Protein AF-A0A0S7ZRX2-F1 (afdb_monomer_lite)

Radius of gyration: 16.95 Å; chains: 1; bounding box: 42×23×44 Å

Secondary structure (DSSP, 8-state):
--GGGGS-HHHHHHHHHHHHHHHHHHHHHHHHHHHHHTTPPEE-TTS-EE-TTT-HHHHHHHHHIIIIIHHHHHHHHHHHHHSHHHHHHHHHHHHHHHHHHHHHHHHHHHHHT-----HHHHHH-TT--

Structure (mmCIF, N/CA/C/O backbone):
data_AF-A0A0S7ZRX2-F1
#
_entry.id   AF-A0A0S7ZRX2-F1
#
loop_
_atom_site.group_PDB
_atom_site.id
_atom_site.type_symbol
_atom_site.label_atom_id
_atom_site.label_alt_id
_atom_site.label_comp_id
_atom_site.label_asym_id
_atom_site.label_entity_id
_atom_site.label_seq_id
_atom_site.pdbx_PDB_ins_code
_atom_site.Cartn_x
_atom_site.Cartn_y
_atom_site.Cartn_z
_atom_site.occupancy
_atom_site.B_iso_or_equiv
_atom_site.auth_seq_id
_atom_site.auth_comp_id
_atom_site.auth_asym_id
_atom_site.auth_atom_id
_atom_site.pdbx_PDB_model_num
ATOM 1 N N . MET A 1 1 ? -22.114 -4.752 21.672 1.00 51.00 1 MET A N 1
ATOM 2 C CA . MET A 1 1 ? -21.136 -3.650 21.774 1.00 51.00 1 MET A CA 1
ATOM 3 C C . MET A 1 1 ? -20.052 -3.898 20.753 1.00 51.00 1 MET A C 1
ATOM 5 O O . MET A 1 1 ? -19.395 -4.933 20.824 1.00 51.00 1 MET A O 1
ATOM 9 N N . SER A 1 2 ? -19.930 -3.013 19.767 1.00 67.12 2 SER A N 1
ATOM 10 C CA . SER A 1 2 ? -18.797 -3.048 18.847 1.00 67.12 2 SER A CA 1
ATOM 11 C C . SER A 1 2 ? -17.526 -2.742 19.649 1.00 67.12 2 SER A C 1
ATOM 13 O O . SER A 1 2 ? -17.562 -1.974 20.610 1.00 67.12 2 SER A O 1
ATOM 15 N N . VAL A 1 3 ? -16.386 -3.332 19.280 1.00 69.50 3 VAL A N 1
ATOM 16 C CA . VAL A 1 3 ? -15.084 -3.023 19.915 1.00 69.50 3 VAL A CA 1
ATOM 17 C C . VAL A 1 3 ? -14.770 -1.518 19.835 1.00 69.50 3 VAL A C 1
ATOM 19 O O . VAL A 1 3 ? -14.063 -0.980 20.681 1.00 69.50 3 VAL A O 1
ATOM 22 N N . LEU A 1 4 ? -15.347 -0.825 18.850 1.00 77.50 4 LEU A N 1
ATOM 23 C CA . LEU A 1 4 ? -15.169 0.604 18.614 1.00 77.50 4 LEU A CA 1
ATOM 24 C C . LEU A 1 4 ? -15.947 1.471 19.620 1.00 77.50 4 LEU A C 1
ATOM 26 O O . LEU A 1 4 ? -15.562 2.617 19.872 1.00 77.50 4 LEU A O 1
ATOM 30 N N . ASP A 1 5 ? -17.005 0.928 20.233 1.00 79.75 5 ASP A N 1
ATOM 31 C CA . ASP A 1 5 ? -17.873 1.654 21.170 1.00 79.75 5 ASP A CA 1
ATOM 32 C C . ASP A 1 5 ? -17.142 1.981 22.480 1.00 79.75 5 ASP A C 1
ATOM 34 O O . ASP A 1 5 ? -17.454 2.983 23.116 1.00 79.75 5 ASP A O 1
ATOM 38 N N . GLY A 1 6 ? -16.134 1.177 22.845 1.00 83.81 6 GLY A N 1
ATOM 39 C CA . GLY A 1 6 ? -15.306 1.368 24.042 1.00 83.81 6 GLY A CA 1
ATOM 40 C C . GLY A 1 6 ? -14.147 2.359 23.880 1.00 83.81 6 GLY A C 1
ATOM 41 O O . GLY A 1 6 ? -13.437 2.625 24.846 1.00 83.81 6 GLY A O 1
ATOM 42 N N . LEU A 1 7 ? -13.925 2.897 22.676 1.00 87.69 7 LEU A N 1
ATOM 43 C CA . LEU A 1 7 ? -12.862 3.872 22.421 1.00 87.69 7 LEU A CA 1
ATOM 44 C C . LEU A 1 7 ? -13.263 5.273 22.889 1.00 87.69 7 LEU A C 1
ATOM 46 O O . LEU A 1 7 ? -14.400 5.704 22.688 1.00 87.69 7 LEU A O 1
ATOM 50 N N . THR A 1 8 ? -12.290 6.025 23.416 1.00 94.44 8 THR A N 1
ATOM 51 C CA . THR A 1 8 ? -12.460 7.468 23.635 1.00 94.44 8 THR A CA 1
ATOM 52 C C . THR A 1 8 ? -12.744 8.179 22.309 1.00 94.44 8 THR A C 1
ATOM 54 O O . THR A 1 8 ? -12.342 7.710 21.239 1.00 94.44 8 THR A O 1
ATOM 57 N N . VAL A 1 9 ? -13.398 9.344 22.367 1.00 91.94 9 VAL A N 1
ATOM 58 C CA . VAL A 1 9 ? -13.694 10.152 21.169 1.00 91.94 9 VAL A CA 1
ATOM 59 C C . VAL A 1 9 ? -12.415 10.457 20.383 1.00 91.94 9 VAL A C 1
ATOM 61 O O . VAL A 1 9 ? -12.388 10.267 19.169 1.00 91.94 9 VAL A O 1
ATOM 64 N N . GLY A 1 10 ? -11.335 10.840 21.074 1.00 93.69 10 GLY A N 1
ATOM 65 C CA . GLY A 1 10 ? -10.037 11.104 20.448 1.00 93.69 10 GLY A CA 1
ATOM 66 C C . GLY A 1 10 ? -9.475 9.882 19.719 1.00 93.69 10 GLY A C 1
ATOM 67 O O . GLY A 1 10 ? -9.122 9.972 18.546 1.00 93.69 10 GLY A O 1
ATOM 68 N N . SER A 1 11 ? -9.471 8.713 20.368 1.00 93.56 11 SER A N 1
ATOM 69 C CA . SER A 1 11 ? -9.010 7.463 19.747 1.00 93.56 11 SER A CA 1
ATOM 70 C C . SER A 1 11 ? -9.843 7.078 18.521 1.00 93.56 11 SER A C 1
ATOM 72 O O . SER A 1 11 ? -9.296 6.595 17.533 1.00 93.56 11 SER A O 1
ATOM 74 N N . ARG A 1 12 ? -11.160 7.315 18.557 1.00 92.75 12 ARG A N 1
ATOM 75 C CA . ARG A 1 12 ? -12.061 7.027 17.435 1.00 92.75 12 ARG A CA 1
ATOM 76 C C . ARG A 1 12 ? -11.805 7.948 16.240 1.00 92.75 12 ARG A C 1
ATOM 78 O O . ARG A 1 12 ? -11.784 7.469 15.111 1.00 92.75 12 ARG A O 1
ATOM 85 N N . ILE A 1 13 ? -11.563 9.238 16.486 1.00 94.94 13 ILE A N 1
ATOM 86 C CA . ILE A 1 13 ? -11.189 10.198 15.436 1.00 94.94 13 ILE A CA 1
ATOM 87 C C . ILE A 1 13 ? -9.878 9.769 14.773 1.00 94.94 13 ILE A C 1
ATOM 89 O O . ILE A 1 13 ? -9.825 9.663 13.551 1.00 94.94 13 ILE A O 1
ATOM 93 N N . ILE A 1 14 ? -8.845 9.468 15.568 1.00 95.94 14 ILE A N 1
ATOM 94 C CA . ILE A 1 14 ? -7.542 9.024 15.048 1.00 95.94 14 ILE A CA 1
ATOM 95 C C . ILE A 1 14 ? -7.706 7.758 14.205 1.00 95.94 14 ILE A C 1
ATOM 97 O O . ILE A 1 14 ? -7.181 7.689 13.095 1.00 95.94 14 ILE A O 1
ATOM 101 N N . LEU A 1 15 ? -8.475 6.783 14.697 1.00 93.19 15 LEU A N 1
ATOM 102 C CA . LEU A 1 15 ? -8.762 5.565 13.949 1.00 93.19 15 LEU A CA 1
ATOM 103 C C . LEU A 1 15 ? -9.387 5.888 12.588 1.00 93.19 15 LEU A C 1
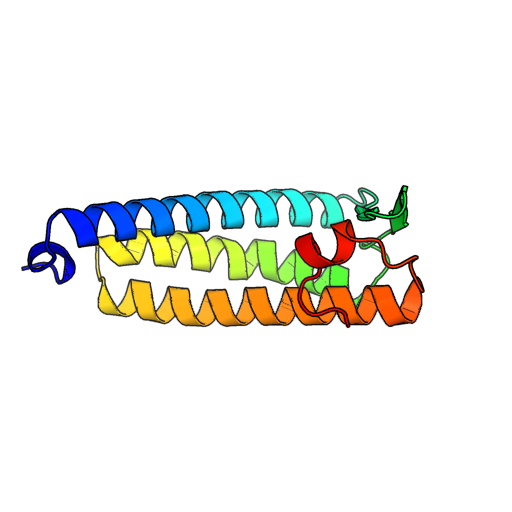ATOM 105 O O . LEU A 1 15 ? -8.890 5.414 11.574 1.00 93.19 15 LEU A O 1
ATOM 109 N N . TYR A 1 16 ? -10.434 6.712 12.533 1.00 94.69 16 TYR A N 1
ATOM 110 C CA . TYR A 1 16 ? -11.093 7.047 11.268 1.00 94.69 16 TYR A CA 1
ATOM 111 C C . TYR A 1 16 ? -10.185 7.794 10.291 1.00 94.69 16 TYR A C 1
ATOM 113 O O . TYR A 1 16 ? -10.238 7.516 9.095 1.00 94.69 16 TYR A O 1
ATOM 121 N N . VAL A 1 17 ? -9.313 8.678 10.784 1.00 96.81 17 VAL A N 1
ATOM 122 C CA . VAL A 1 17 ? -8.295 9.335 9.951 1.00 96.81 17 VAL A CA 1
ATOM 123 C C . VAL A 1 17 ? -7.342 8.303 9.343 1.00 96.81 17 VAL A C 1
ATOM 125 O O . VAL A 1 17 ? -7.075 8.353 8.144 1.00 96.81 17 VAL A O 1
ATOM 128 N N . ILE A 1 18 ? -6.878 7.333 10.135 1.00 95.38 18 ILE A N 1
ATOM 129 C CA . ILE A 1 18 ? -6.002 6.256 9.651 1.00 95.38 18 ILE A CA 1
ATOM 130 C C . ILE A 1 18 ? -6.728 5.381 8.621 1.00 95.38 18 ILE A C 1
ATOM 132 O O . ILE A 1 18 ? -6.174 5.104 7.561 1.00 95.38 18 ILE A O 1
ATOM 136 N N . LEU A 1 19 ? -7.975 4.977 8.887 1.00 95.56 19 LEU A N 1
ATOM 137 C CA . LEU A 1 19 ? -8.761 4.168 7.948 1.00 95.56 19 LEU A CA 1
ATOM 138 C C . LEU A 1 19 ? -8.990 4.900 6.622 1.00 95.56 19 LEU A C 1
ATOM 140 O O . LEU A 1 19 ? -8.873 4.293 5.559 1.00 95.56 19 LEU A O 1
ATOM 144 N N . LEU A 1 20 ? -9.266 6.206 6.675 1.00 96.50 20 LEU A N 1
ATOM 145 C CA . LEU A 1 20 ? -9.405 7.036 5.482 1.00 96.50 20 LEU A CA 1
ATOM 146 C C . LEU A 1 20 ? -8.088 7.118 4.701 1.00 96.50 20 LEU A C 1
ATOM 148 O O . LEU A 1 20 ? -8.093 6.953 3.483 1.00 96.50 20 LEU A O 1
ATOM 152 N N . ALA A 1 21 ? -6.960 7.322 5.384 1.00 95.56 21 ALA A N 1
ATOM 153 C CA . ALA A 1 21 ? -5.647 7.351 4.746 1.00 95.56 21 ALA A CA 1
ATOM 154 C C . ALA A 1 21 ? -5.322 6.019 4.046 1.00 95.56 21 ALA A C 1
ATOM 156 O O . ALA A 1 21 ? -4.871 6.025 2.903 1.00 95.56 21 ALA A O 1
ATOM 157 N N . ILE A 1 22 ? -5.620 4.881 4.683 1.00 95.31 22 ILE A N 1
ATOM 158 C CA . ILE A 1 22 ? -5.439 3.546 4.091 1.00 95.31 22 ILE A CA 1
ATOM 159 C C . ILE A 1 22 ? -6.342 3.353 2.866 1.00 95.31 22 ILE A C 1
ATOM 161 O O . ILE A 1 22 ? -5.898 2.806 1.854 1.00 95.31 22 ILE A O 1
ATOM 165 N N . ALA A 1 23 ? -7.595 3.813 2.924 1.00 96.38 23 ALA A N 1
ATOM 166 C CA . ALA A 1 23 ? -8.514 3.744 1.791 1.00 96.38 23 ALA A CA 1
ATOM 167 C C . ALA A 1 23 ? -7.978 4.537 0.589 1.00 96.38 23 ALA A C 1
ATOM 169 O O . ALA A 1 23 ? -7.906 4.009 -0.520 1.00 96.38 23 ALA A O 1
ATOM 170 N N . LEU A 1 24 ? -7.537 5.777 0.818 1.00 96.62 24 LEU A N 1
ATOM 171 C CA . LEU A 1 24 ? -6.950 6.624 -0.223 1.00 96.62 24 LEU A CA 1
ATOM 172 C C . LEU A 1 24 ? -5.656 6.025 -0.783 1.00 96.62 24 LEU A C 1
ATOM 174 O O . LEU A 1 24 ? -5.478 5.988 -1.999 1.00 96.62 24 LEU A O 1
ATOM 178 N N . PHE A 1 25 ? -4.788 5.498 0.083 1.00 93.06 25 PHE A N 1
ATOM 179 C CA . PHE A 1 25 ? -3.568 4.809 -0.331 1.00 93.06 25 PHE A CA 1
ATOM 180 C C . PHE A 1 25 ? -3.877 3.590 -1.210 1.00 93.06 25 PHE A C 1
ATOM 182 O O . PHE A 1 25 ? -3.288 3.430 -2.273 1.00 93.06 25 PHE A O 1
ATOM 189 N N . THR A 1 26 ? -4.864 2.778 -0.824 1.00 96.00 26 THR A N 1
ATOM 190 C CA . THR A 1 26 ? -5.301 1.607 -1.600 1.00 96.00 26 THR A CA 1
ATOM 191 C C . THR A 1 26 ? -5.776 2.000 -2.999 1.00 96.00 26 THR A C 1
ATOM 193 O O . THR A 1 26 ? -5.443 1.323 -3.971 1.00 96.00 26 THR A O 1
ATOM 196 N N . LEU A 1 27 ? -6.539 3.092 -3.120 1.00 96.25 27 LEU A N 1
ATOM 197 C CA . LEU A 1 27 ? -7.004 3.600 -4.413 1.00 96.25 27 LEU A CA 1
ATOM 198 C C . LEU A 1 27 ? -5.852 4.130 -5.273 1.00 96.25 27 LEU A C 1
ATOM 200 O O . LEU A 1 27 ? -5.850 3.915 -6.484 1.00 96.25 27 LEU A O 1
ATOM 204 N N . LEU A 1 28 ? -4.869 4.789 -4.655 1.00 94.19 28 LEU A N 1
ATOM 205 C CA . LEU A 1 28 ? -3.670 5.266 -5.342 1.00 94.19 28 LEU A CA 1
ATOM 206 C C . LEU A 1 28 ? -2.845 4.096 -5.887 1.00 94.19 28 LEU A C 1
ATOM 208 O O . LEU A 1 28 ? -2.468 4.121 -7.058 1.00 94.19 28 LEU A O 1
ATOM 212 N N . VAL A 1 29 ? -2.625 3.057 -5.073 1.00 93.62 29 VAL A N 1
ATOM 213 C CA . VAL A 1 29 ? -1.961 1.821 -5.511 1.00 93.62 29 VAL A CA 1
ATOM 214 C C . VAL A 1 29 ? -2.738 1.201 -6.665 1.00 93.62 29 VAL A C 1
ATOM 216 O O . VAL A 1 29 ? -2.169 0.978 -7.727 1.00 93.62 29 VAL A O 1
ATOM 219 N N . LEU A 1 30 ? -4.052 1.007 -6.520 1.00 95.88 30 LEU A N 1
ATOM 220 C CA . LEU A 1 30 ? -4.875 0.420 -7.576 1.00 95.88 30 LEU A CA 1
ATOM 221 C C . LEU A 1 30 ? -4.761 1.202 -8.894 1.00 95.88 30 LEU A C 1
ATOM 223 O O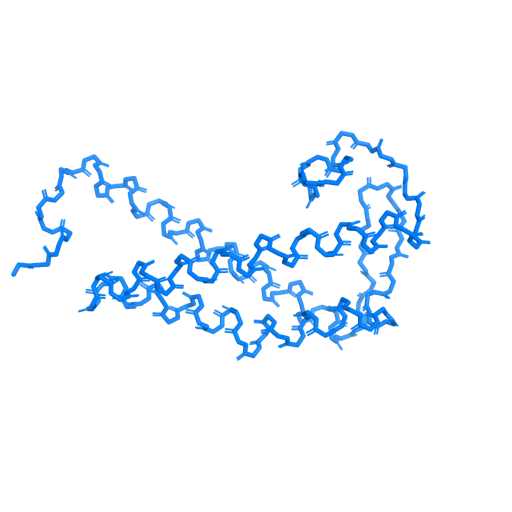 . LEU A 1 30 ? -4.590 0.606 -9.956 1.00 95.88 30 LEU A O 1
ATOM 227 N N . TRP A 1 31 ? -4.818 2.534 -8.832 1.00 94.94 31 TRP A N 1
ATOM 228 C CA . TRP A 1 31 ? -4.650 3.396 -10.000 1.00 94.94 31 TRP A CA 1
ATOM 229 C C . TRP A 1 31 ? -3.274 3.226 -10.658 1.00 94.94 31 TRP A C 1
ATOM 231 O O . TRP A 1 31 ? -3.201 3.080 -11.882 1.00 94.94 31 TRP A O 1
ATOM 241 N N . ALA A 1 32 ? -2.202 3.194 -9.861 1.00 91.94 32 ALA A N 1
ATOM 242 C CA . ALA A 1 32 ? -0.844 2.994 -10.356 1.00 91.94 32 ALA A CA 1
ATOM 243 C C . ALA A 1 32 ? -0.692 1.624 -11.038 1.00 91.94 32 ALA A C 1
ATOM 245 O O . ALA A 1 32 ? -0.216 1.552 -12.170 1.00 91.94 32 ALA A O 1
ATOM 246 N N . GLN A 1 33 ? -1.188 0.553 -10.412 1.00 94.75 33 GLN A N 1
ATOM 247 C CA . GLN A 1 33 ? -1.082 -0.809 -10.945 1.00 94.75 33 GLN A CA 1
ATOM 248 C C . GLN A 1 33 ? -1.922 -1.014 -12.213 1.00 94.75 33 GLN A C 1
ATOM 250 O O . GLN A 1 33 ? -1.480 -1.670 -13.155 1.00 94.75 33 GLN A O 1
ATOM 255 N N . VAL A 1 34 ? -3.095 -0.374 -12.315 1.00 95.69 34 VAL A N 1
ATOM 256 C CA . VAL A 1 34 ? -3.849 -0.307 -13.582 1.00 95.69 34 VAL A CA 1
ATOM 257 C C . VAL A 1 34 ? -3.038 0.402 -14.671 1.00 95.69 34 VAL A C 1
ATOM 259 O O . VAL A 1 34 ? -3.113 0.017 -15.838 1.00 95.69 34 VAL A O 1
ATOM 262 N N . GLY A 1 35 ? -2.260 1.427 -14.315 1.00 94.00 35 GLY A N 1
ATOM 263 C CA . GLY A 1 35 ? -1.310 2.075 -15.218 1.00 94.00 35 GLY A CA 1
ATOM 264 C C . GLY A 1 35 ? -0.254 1.106 -15.751 1.00 94.00 35 GLY A C 1
ATOM 265 O O . GLY A 1 35 ? -0.087 1.025 -16.967 1.00 94.00 35 GLY A O 1
ATOM 266 N N . VAL A 1 36 ? 0.373 0.329 -14.862 1.00 92.44 36 VAL A N 1
ATOM 267 C CA . VAL A 1 36 ? 1.391 -0.681 -15.210 1.00 92.44 36 VAL A CA 1
ATOM 268 C C . VAL A 1 36 ? 0.830 -1.721 -16.179 1.00 92.44 36 VAL A C 1
ATOM 270 O O . VAL A 1 36 ? 1.417 -1.966 -17.229 1.00 92.44 36 VAL A O 1
ATOM 273 N N . ILE A 1 37 ? -0.349 -2.291 -15.897 1.00 93.75 37 ILE A N 1
ATOM 274 C CA . ILE A 1 37 ? -0.952 -3.304 -16.785 1.00 93.75 37 ILE A CA 1
ATOM 275 C C . ILE A 1 37 ? -1.329 -2.724 -18.156 1.00 93.75 37 ILE A C 1
ATOM 277 O O . ILE A 1 37 ? -1.352 -3.442 -19.152 1.00 93.75 37 ILE A O 1
ATOM 281 N N . ARG A 1 38 ? -1.595 -1.418 -18.235 1.00 93.44 38 ARG A N 1
ATOM 282 C CA . ARG A 1 38 ? -1.854 -0.713 -19.500 1.00 93.44 38 ARG A CA 1
ATOM 283 C C . ARG A 1 38 ? -0.577 -0.297 -20.243 1.00 93.44 38 ARG A C 1
ATOM 285 O O . ARG A 1 38 ? -0.695 0.421 -21.233 1.00 93.44 38 ARG A O 1
ATOM 292 N N . GLY A 1 39 ? 0.606 -0.700 -19.774 1.00 90.44 39 GLY A N 1
ATOM 293 C CA . GLY A 1 39 ? 1.889 -0.346 -20.386 1.00 90.44 39 GLY A CA 1
ATOM 294 C C . GLY A 1 39 ? 2.233 1.137 -20.252 1.00 90.44 39 GLY A C 1
ATOM 295 O O . GLY A 1 39 ? 2.912 1.696 -21.110 1.00 90.44 39 GLY A O 1
ATOM 296 N N . LYS A 1 40 ? 1.711 1.825 -19.225 1.00 90.12 40 LYS A N 1
ATOM 297 C CA . LYS A 1 40 ? 2.142 3.199 -18.955 1.00 90.12 40 LYS A CA 1
ATOM 298 C C . LYS A 1 40 ? 3.537 3.165 -18.327 1.00 90.12 40 LYS A C 1
ATOM 300 O O . LYS A 1 40 ? 3.697 2.477 -17.319 1.00 90.12 40 LYS A O 1
ATOM 305 N N . PRO A 1 41 ? 4.499 3.943 -18.851 1.00 86.56 41 PRO A N 1
ATOM 306 C CA . PRO A 1 41 ? 5.808 4.048 -18.230 1.00 86.56 41 PRO A CA 1
ATOM 307 C C . PRO A 1 41 ? 5.674 4.679 -16.844 1.00 86.56 41 PRO A C 1
ATOM 309 O O . PRO A 1 41 ? 4.910 5.633 -16.652 1.00 86.56 41 PRO A O 1
ATOM 312 N N . PHE A 1 42 ? 6.423 4.144 -15.889 1.00 83.56 42 PHE A N 1
ATOM 313 C CA . PHE A 1 42 ? 6.545 4.696 -14.553 1.00 83.56 42 PHE A CA 1
ATOM 314 C C . PHE A 1 42 ? 7.590 5.812 -14.562 1.00 83.56 42 PHE A C 1
ATOM 316 O O . PHE A 1 42 ? 8.690 5.627 -15.076 1.00 83.56 42 PHE A O 1
ATOM 323 N N . GLU A 1 43 ? 7.248 6.982 -14.022 1.00 83.44 43 GLU A N 1
ATOM 324 C CA . GLU A 1 43 ? 8.176 8.112 -13.927 1.00 83.44 43 GLU A CA 1
ATOM 325 C C . GLU A 1 43 ? 8.893 8.078 -12.577 1.00 83.44 43 GLU A C 1
ATOM 327 O O . GLU A 1 43 ? 8.273 8.224 -11.521 1.00 83.44 43 GLU A O 1
ATOM 332 N N . ASN A 1 44 ? 10.209 7.888 -12.619 1.00 77.62 44 ASN A N 1
ATOM 333 C CA . ASN A 1 44 ? 11.037 7.826 -11.427 1.00 77.62 44 ASN A CA 1
ATOM 334 C C . ASN A 1 44 ? 11.333 9.219 -10.852 1.00 77.62 44 ASN A C 1
ATOM 336 O O . ASN A 1 44 ? 11.337 10.220 -11.575 1.00 77.62 44 ASN A O 1
ATOM 340 N N . PRO A 1 45 ? 11.689 9.300 -9.556 1.00 73.50 45 PRO A N 1
ATOM 341 C CA . PRO A 1 45 ? 12.046 10.565 -8.912 1.00 73.50 45 PRO A CA 1
ATOM 342 C C . PRO A 1 45 ? 13.302 11.248 -9.478 1.00 73.50 45 PRO A C 1
ATOM 344 O O . PRO A 1 45 ? 13.561 12.409 -9.168 1.00 73.50 45 PRO A O 1
ATOM 347 N N . ASP A 1 46 ? 14.116 10.540 -10.260 1.00 75.81 46 ASP A N 1
ATOM 348 C CA . ASP A 1 46 ? 15.292 11.085 -10.943 1.00 75.81 46 ASP A CA 1
ATOM 349 C C . ASP A 1 46 ? 15.003 11.530 -12.391 1.00 75.81 46 ASP A C 1
ATOM 351 O O . ASP A 1 46 ? 15.914 11.975 -13.090 1.00 75.81 46 ASP A O 1
ATOM 355 N N . GLY A 1 47 ? 13.738 11.459 -12.824 1.00 78.38 47 GLY A N 1
ATOM 356 C CA . GLY A 1 47 ? 13.277 11.857 -14.155 1.00 78.38 47 GLY A CA 1
ATOM 357 C C . GLY A 1 47 ? 13.417 10.771 -15.224 1.00 78.38 47 GLY A C 1
ATOM 358 O O . GLY A 1 47 ? 13.048 11.009 -16.376 1.00 78.38 47 GLY A O 1
ATOM 359 N N . THR A 1 48 ? 13.930 9.591 -14.865 1.00 81.50 48 THR A N 1
ATOM 360 C CA . THR A 1 48 ? 13.952 8.427 -15.761 1.00 81.50 48 THR A CA 1
ATOM 361 C C . THR A 1 48 ? 12.560 7.803 -15.895 1.00 81.50 48 THR A C 1
ATOM 363 O O . THR A 1 48 ? 11.648 8.089 -15.112 1.00 81.50 48 THR A O 1
ATOM 366 N N . LYS A 1 49 ? 12.371 6.996 -16.943 1.00 85.62 49 LYS A N 1
ATOM 367 C CA . LYS A 1 49 ? 11.117 6.293 -17.211 1.00 85.62 49 LYS A CA 1
ATOM 368 C C . LYS A 1 49 ? 11.385 4.804 -17.308 1.00 85.62 49 LYS A C 1
ATOM 370 O O . LYS A 1 49 ? 12.139 4.399 -18.189 1.00 85.62 49 LYS A O 1
ATOM 375 N N . ASP A 1 50 ? 10.698 4.034 -16.478 1.00 81.00 50 ASP A N 1
ATOM 376 C CA . ASP A 1 50 ? 10.816 2.581 -16.458 1.00 81.00 50 ASP A CA 1
ATOM 377 C C . ASP A 1 50 ? 9.558 1.953 -17.037 1.00 81.00 50 ASP A C 1
ATOM 379 O O . ASP A 1 50 ? 8.435 2.332 -16.685 1.00 81.00 50 ASP A O 1
ATOM 383 N N . ASP A 1 51 ? 9.731 0.936 -17.875 1.00 86.75 51 ASP A N 1
ATOM 384 C CA . ASP A 1 51 ? 8.608 0.106 -18.282 1.00 86.75 51 ASP A CA 1
ATOM 385 C C . ASP A 1 51 ? 8.426 -1.072 -17.318 1.00 86.75 51 ASP A C 1
ATOM 387 O O . ASP A 1 51 ? 8.978 -2.163 -17.479 1.00 86.75 51 ASP A O 1
ATOM 391 N N . TRP A 1 52 ? 7.613 -0.852 -16.286 1.00 87.50 52 TRP A N 1
ATOM 392 C CA . TRP A 1 52 ? 7.282 -1.888 -15.306 1.00 87.50 52 TRP A CA 1
ATOM 393 C C . TRP A 1 52 ? 6.469 -3.040 -15.910 1.00 87.50 52 TRP A C 1
ATOM 395 O O . TRP A 1 52 ? 6.413 -4.115 -15.312 1.00 87.50 52 TRP A O 1
ATOM 405 N N . HIS A 1 53 ? 5.868 -2.855 -17.091 1.00 87.56 53 HIS A N 1
ATOM 406 C CA . HIS A 1 53 ? 5.171 -3.918 -17.811 1.00 87.56 53 HIS A CA 1
ATOM 407 C C . HIS A 1 53 ? 6.144 -4.993 -18.321 1.00 87.56 53 HIS A C 1
ATOM 409 O O . HIS A 1 53 ? 5.812 -6.179 -18.328 1.00 87.56 53 HIS A O 1
ATOM 415 N N . GLU A 1 54 ? 7.367 -4.609 -18.699 1.00 86.94 54 GLU A N 1
ATOM 416 C CA . GLU A 1 54 ? 8.395 -5.547 -19.173 1.00 86.94 54 GLU A CA 1
ATOM 417 C C . GLU A 1 54 ? 9.122 -6.267 -18.023 1.00 86.94 54 GLU A C 1
ATOM 419 O O . GLU A 1 54 ? 9.707 -7.343 -18.197 1.00 86.94 54 GLU A O 1
ATOM 424 N N . GLN A 1 55 ? 9.044 -5.722 -16.808 1.00 87.31 55 GLN A N 1
ATOM 425 C CA . GLN A 1 55 ? 9.676 -6.294 -15.626 1.00 87.31 55 GLN A CA 1
ATOM 426 C C . GLN A 1 55 ? 8.764 -7.333 -14.964 1.00 87.31 55 GLN A C 1
ATOM 428 O O . GLN A 1 55 ? 7.864 -7.001 -14.198 1.00 87.31 55 GLN A O 1
ATOM 433 N N . LYS A 1 56 ? 9.036 -8.626 -15.201 1.00 89.62 56 LYS A N 1
ATOM 434 C CA . LYS A 1 56 ? 8.195 -9.758 -14.741 1.00 89.62 56 LYS A CA 1
ATOM 435 C C . LYS A 1 56 ? 7.752 -9.683 -13.275 1.00 89.62 56 LYS A C 1
ATOM 437 O O . LYS A 1 56 ? 6.617 -10.040 -12.973 1.00 89.62 56 LYS A O 1
ATOM 442 N N . ILE A 1 57 ? 8.638 -9.257 -12.371 1.00 90.31 57 ILE A N 1
ATOM 443 C CA . ILE A 1 57 ? 8.313 -9.128 -10.941 1.00 90.31 57 ILE A CA 1
ATOM 444 C C . ILE A 1 57 ? 7.296 -8.004 -10.726 1.00 90.31 57 ILE A C 1
ATOM 446 O O . ILE A 1 57 ? 6.271 -8.239 -10.093 1.00 90.31 57 ILE A O 1
ATOM 450 N N . LEU A 1 58 ? 7.543 -6.816 -11.284 1.00 91.00 58 LEU A N 1
ATOM 451 C CA . LEU A 1 58 ? 6.666 -5.652 -11.124 1.00 91.00 58 LEU A CA 1
ATOM 452 C C . LEU A 1 58 ? 5.314 -5.873 -11.802 1.00 91.00 58 LEU A C 1
ATOM 454 O O . LEU A 1 58 ? 4.274 -5.590 -11.215 1.00 91.00 58 LEU A O 1
ATOM 458 N N . TYR A 1 59 ? 5.316 -6.483 -12.987 1.00 92.94 59 TYR A N 1
ATOM 459 C CA . TYR A 1 59 ? 4.096 -6.875 -13.679 1.00 92.94 59 TYR A CA 1
ATOM 460 C C . TYR A 1 59 ? 3.278 -7.901 -12.877 1.00 92.94 59 TYR A C 1
ATOM 462 O O . TYR A 1 59 ? 2.062 -7.767 -12.744 1.00 92.94 59 TYR A O 1
ATOM 470 N N . GLY A 1 60 ? 3.937 -8.902 -12.282 1.00 94.62 60 GLY A N 1
ATOM 471 C CA . GLY A 1 60 ? 3.285 -9.871 -11.398 1.00 94.62 60 GLY A CA 1
ATOM 472 C C . GLY A 1 60 ? 2.688 -9.226 -10.143 1.00 94.62 60 GLY A C 1
ATOM 473 O O . GLY A 1 60 ? 1.560 -9.547 -9.768 1.00 94.62 60 GLY A O 1
ATOM 474 N N . ILE A 1 61 ? 3.410 -8.279 -9.534 1.00 95.31 61 ILE A N 1
ATOM 475 C CA . ILE A 1 61 ? 2.917 -7.476 -8.406 1.00 95.31 61 ILE A CA 1
ATOM 476 C C . ILE A 1 61 ? 1.684 -6.667 -8.821 1.00 95.31 61 ILE A C 1
ATOM 478 O O . ILE A 1 61 ? 0.697 -6.674 -8.092 1.00 95.31 61 ILE A O 1
ATOM 482 N N . ALA A 1 62 ? 1.683 -6.046 -10.004 1.00 95.25 62 ALA A N 1
ATOM 483 C CA . ALA A 1 62 ? 0.546 -5.263 -10.487 1.00 95.25 62 ALA A CA 1
ATOM 484 C C . ALA A 1 62 ? -0.740 -6.098 -10.600 1.00 95.25 62 ALA A C 1
ATOM 486 O O . ALA A 1 62 ? -1.808 -5.668 -10.157 1.00 95.25 62 ALA A O 1
ATOM 487 N N . TRP A 1 63 ? -0.645 -7.322 -11.129 1.00 97.31 63 TRP A N 1
ATOM 488 C CA . TRP A 1 63 ? -1.775 -8.256 -11.161 1.00 97.31 63 TRP A CA 1
ATOM 489 C C . TRP A 1 63 ? -2.221 -8.671 -9.755 1.00 97.31 63 TRP A C 1
ATOM 491 O O . TRP A 1 63 ? -3.417 -8.654 -9.457 1.00 97.31 63 TRP A O 1
ATOM 501 N N . ALA A 1 64 ? -1.282 -9.021 -8.876 1.00 96.75 64 ALA A N 1
ATOM 502 C CA . ALA A 1 64 ? -1.601 -9.402 -7.503 1.00 96.75 64 ALA A CA 1
ATOM 503 C C . ALA A 1 64 ? -2.281 -8.259 -6.729 1.00 96.75 64 ALA A C 1
ATOM 505 O O . ALA A 1 64 ? -3.255 -8.488 -6.012 1.00 96.75 64 ALA A O 1
ATOM 506 N N . ASP A 1 65 ? -1.840 -7.019 -6.923 1.00 97.12 65 ASP A N 1
ATOM 507 C CA . ASP A 1 65 ? -2.437 -5.854 -6.282 1.00 97.12 65 ASP A CA 1
ATOM 508 C C . ASP A 1 65 ? -3.870 -5.605 -6.769 1.00 97.12 65 ASP A C 1
ATOM 510 O O . ASP A 1 65 ? -4.772 -5.424 -5.951 1.00 97.12 65 ASP A O 1
ATOM 514 N N . ILE A 1 66 ? -4.115 -5.661 -8.083 1.00 97.50 66 ILE A N 1
ATOM 515 C CA . ILE A 1 66 ? -5.443 -5.391 -8.656 1.00 97.50 66 ILE A CA 1
ATOM 516 C C . ILE A 1 66 ? -6.470 -6.454 -8.259 1.00 97.50 66 ILE A C 1
ATOM 518 O O . ILE A 1 66 ? -7.611 -6.111 -7.946 1.00 97.50 66 ILE A O 1
ATOM 522 N N . PHE A 1 67 ? -6.092 -7.733 -8.284 1.00 97.44 67 PHE A N 1
ATOM 523 C CA . PHE A 1 67 ? -7.040 -8.836 -8.090 1.00 97.44 67 PHE A CA 1
ATOM 524 C C . PHE A 1 67 ? -7.094 -9.361 -6.658 1.00 97.44 67 PHE A C 1
ATOM 526 O O . PHE A 1 67 ? -8.078 -10.004 -6.292 1.00 97.44 67 PHE A O 1
ATOM 533 N N . VAL A 1 68 ? -6.073 -9.088 -5.843 1.00 97.19 68 VAL A N 1
ATOM 534 C CA . VAL A 1 68 ? -5.982 -9.613 -4.477 1.00 97.19 68 VAL A CA 1
ATOM 535 C C . VAL A 1 68 ? -5.797 -8.486 -3.471 1.00 97.19 68 VAL A C 1
ATOM 537 O O . VAL A 1 68 ? -6.701 -8.247 -2.674 1.00 97.19 68 VAL A O 1
ATOM 540 N N . ALA A 1 69 ? -4.676 -7.763 -3.489 1.00 97.06 69 ALA A N 1
ATOM 541 C CA . ALA A 1 69 ? -4.330 -6.884 -2.370 1.00 97.06 69 ALA A CA 1
ATOM 542 C C . ALA A 1 69 ? -5.296 -5.702 -2.200 1.00 97.06 69 ALA A C 1
ATOM 544 O O . ALA A 1 69 ? -5.796 -5.475 -1.098 1.00 97.06 69 ALA A O 1
ATOM 545 N N . CYS A 1 70 ? -5.616 -4.974 -3.274 1.00 97.25 70 CYS A N 1
ATOM 546 C CA . CYS A 1 70 ? -6.547 -3.847 -3.222 1.00 97.25 70 CYS A CA 1
ATOM 547 C C . CYS A 1 70 ? -7.988 -4.292 -2.898 1.00 97.25 70 CYS A C 1
ATOM 549 O O . CYS A 1 70 ? -8.585 -3.698 -1.996 1.00 97.25 70 CYS A O 1
ATOM 551 N N . PRO A 1 71 ? -8.556 -5.344 -3.526 1.00 97.88 71 PRO A N 1
ATOM 552 C CA . PRO A 1 71 ? -9.859 -5.878 -3.127 1.00 97.88 71 PRO A CA 1
ATOM 553 C C . PRO A 1 71 ? -9.911 -6.336 -1.667 1.00 97.88 71 PRO A C 1
ATOM 555 O O . PRO A 1 71 ? -10.858 -6.004 -0.954 1.00 97.88 71 PRO A O 1
ATOM 558 N N . VAL A 1 72 ? -8.885 -7.052 -1.193 1.00 97.81 72 VAL A N 1
ATOM 559 C CA . VAL A 1 72 ? -8.818 -7.521 0.198 1.00 97.81 72 VAL A CA 1
ATOM 560 C C . VAL A 1 72 ? -8.638 -6.346 1.164 1.00 97.81 72 VAL A C 1
ATOM 562 O O . VAL A 1 72 ? -9.254 -6.355 2.226 1.00 97.81 72 VAL A O 1
ATOM 565 N N . SER A 1 73 ? -7.888 -5.302 0.794 1.00 97.81 73 SER A N 1
ATOM 566 C CA . SER A 1 73 ? -7.789 -4.049 1.561 1.00 97.81 73 SER A CA 1
ATOM 567 C C . SER A 1 73 ? -9.162 -3.390 1.740 1.00 97.81 73 SER A C 1
ATOM 569 O O . SER A 1 73 ? -9.571 -3.079 2.860 1.00 97.81 73 SER A O 1
ATOM 571 N N . ILE A 1 74 ? -9.925 -3.242 0.649 1.00 97.06 74 ILE A N 1
ATOM 572 C CA . ILE A 1 74 ? -11.277 -2.663 0.679 1.00 97.06 74 ILE A CA 1
ATOM 573 C C . ILE A 1 74 ? -12.216 -3.531 1.526 1.00 97.06 74 ILE A C 1
ATOM 575 O O . ILE A 1 74 ? -12.943 -3.011 2.374 1.00 97.06 74 ILE A O 1
ATOM 579 N N . ALA A 1 75 ? -12.171 -4.853 1.352 1.00 97.56 75 ALA A N 1
ATOM 580 C CA . ALA A 1 75 ? -12.950 -5.780 2.164 1.00 97.56 75 ALA A CA 1
ATOM 581 C C . ALA A 1 75 ? -12.584 -5.672 3.653 1.00 97.56 75 ALA A C 1
ATOM 583 O O . ALA A 1 75 ? -13.477 -5.635 4.497 1.00 97.56 75 ALA A O 1
ATOM 584 N N . ALA A 1 76 ? -11.296 -5.557 3.988 1.00 97.00 76 ALA A N 1
ATOM 585 C CA . ALA A 1 76 ? -10.827 -5.366 5.356 1.00 97.00 76 ALA A CA 1
ATOM 586 C C . ALA A 1 76 ? -11.341 -4.053 5.960 1.00 97.00 76 ALA A C 1
ATOM 588 O O . ALA A 1 76 ? -11.852 -4.070 7.078 1.00 97.00 76 ALA A O 1
ATOM 589 N N . LEU A 1 77 ? -11.295 -2.943 5.213 1.00 96.44 77 LEU A N 1
ATOM 590 C CA . LEU A 1 77 ? -11.854 -1.653 5.640 1.00 96.44 77 LEU A CA 1
ATOM 591 C C . LEU A 1 77 ? -13.347 -1.757 5.969 1.00 96.44 77 LEU A C 1
ATOM 593 O O . LEU A 1 77 ? -13.779 -1.264 7.008 1.00 96.44 77 LEU A O 1
ATOM 597 N N . ILE A 1 78 ? -14.129 -2.440 5.129 1.00 95.81 78 ILE A N 1
ATOM 598 C CA . ILE A 1 78 ? -15.560 -2.672 5.377 1.00 95.81 78 ILE A CA 1
ATOM 599 C C . ILE A 1 78 ? -15.752 -3.576 6.605 1.00 95.81 78 ILE A C 1
ATOM 601 O O . ILE A 1 78 ? -16.561 -3.281 7.490 1.00 95.81 78 ILE A O 1
ATOM 605 N N . MET A 1 79 ? -14.973 -4.658 6.703 1.00 95.50 79 MET A N 1
ATOM 606 C CA . MET A 1 79 ? -15.024 -5.595 7.827 1.00 95.50 79 MET A CA 1
ATOM 607 C C . MET A 1 79 ? -14.659 -4.947 9.160 1.00 95.50 79 MET A C 1
ATOM 609 O O . MET A 1 79 ? -15.156 -5.403 10.183 1.00 95.50 79 MET A O 1
ATOM 613 N N . ILE A 1 80 ? -13.859 -3.878 9.197 1.00 94.88 80 ILE A N 1
ATOM 614 C CA . ILE A 1 80 ? -13.562 -3.171 10.453 1.00 94.88 80 ILE A CA 1
ATOM 615 C C . ILE A 1 80 ? -14.843 -2.644 11.121 1.00 94.88 80 ILE A C 1
ATOM 617 O O . ILE A 1 80 ? -14.915 -2.616 12.348 1.00 94.88 80 ILE A O 1
ATOM 621 N N . PHE A 1 81 ? -15.878 -2.306 10.346 1.00 92.06 81 PHE A N 1
ATOM 622 C CA . PHE A 1 81 ? -17.158 -1.833 10.879 1.00 92.06 81 PHE A CA 1
ATOM 623 C C . PHE A 1 81 ? -18.149 -2.966 11.188 1.00 92.06 81 PHE A C 1
ATOM 625 O O . PHE A 1 81 ? -18.931 -2.846 12.128 1.00 92.06 81 PHE A O 1
ATOM 632 N N . ALA A 1 82 ? -18.111 -4.072 10.437 1.00 92.31 82 ALA A N 1
ATOM 633 C CA . ALA A 1 82 ? -19.038 -5.199 10.611 1.00 92.31 82 ALA A CA 1
ATOM 634 C C . ALA A 1 82 ? -18.518 -6.285 11.576 1.00 92.31 82 ALA A C 1
ATOM 636 O O . ALA A 1 82 ? -19.264 -6.821 12.393 1.00 92.31 82 ALA A O 1
ATOM 637 N N . ALA A 1 83 ? -17.227 -6.605 11.495 1.00 93.00 83 ALA A N 1
ATOM 638 C CA . ALA A 1 83 ? -16.533 -7.629 12.271 1.00 93.00 83 ALA A CA 1
ATOM 639 C C . ALA A 1 83 ? -15.107 -7.152 12.643 1.00 93.00 83 ALA A C 1
ATOM 641 O O . ALA A 1 83 ? -14.121 -7.663 12.100 1.00 93.00 83 ALA A O 1
ATOM 642 N N . PRO A 1 84 ? -14.967 -6.200 13.594 1.00 91.38 84 PRO A N 1
ATOM 643 C CA . PRO A 1 84 ? -13.737 -5.429 13.794 1.00 91.38 84 PRO A CA 1
ATOM 644 C C . PRO A 1 84 ? -12.466 -6.261 13.968 1.00 91.38 84 PRO A C 1
ATOM 646 O O . PRO A 1 84 ? -11.436 -5.935 13.390 1.00 91.38 84 PRO A O 1
ATOM 649 N N . ARG A 1 85 ? -12.533 -7.364 14.729 1.00 92.50 85 ARG A N 1
ATOM 650 C CA . ARG A 1 85 ? -11.377 -8.251 14.946 1.00 92.50 85 ARG A CA 1
ATOM 651 C C . ARG A 1 85 ? -10.826 -8.775 13.621 1.00 92.50 85 ARG A C 1
ATOM 653 O O . ARG A 1 85 ? -9.645 -8.604 13.349 1.00 92.50 85 ARG A O 1
ATOM 660 N N . TRP A 1 86 ? -11.688 -9.363 12.795 1.00 94.19 86 TRP A N 1
ATOM 661 C CA . TRP A 1 86 ? -11.301 -9.897 11.491 1.00 94.19 86 TRP A CA 1
ATOM 662 C C . TRP A 1 86 ? -10.871 -8.790 10.535 1.00 94.19 86 TRP A C 1
ATOM 664 O O . TRP A 1 86 ? -9.849 -8.940 9.878 1.00 94.19 86 TRP A O 1
ATOM 674 N N . GLY A 1 87 ? -11.568 -7.650 10.541 1.00 95.62 87 GLY A N 1
ATOM 675 C CA . GLY A 1 87 ? -11.170 -6.480 9.761 1.00 95.62 87 GLY A CA 1
ATOM 676 C C . GLY A 1 87 ? -9.736 -6.028 10.056 1.00 95.62 87 GLY A C 1
ATOM 677 O O . GLY A 1 87 ? -8.937 -5.886 9.133 1.00 95.62 87 GLY A O 1
ATOM 678 N N . PHE A 1 88 ? -9.373 -5.875 11.335 1.00 94.50 88 PHE A N 1
ATOM 679 C CA . PHE A 1 88 ? -8.013 -5.493 11.725 1.00 94.50 88 PHE A CA 1
ATOM 680 C C . PHE A 1 88 ? -6.971 -6.575 11.414 1.00 94.50 88 PHE A C 1
ATOM 682 O O . PHE A 1 88 ? -5.887 -6.238 10.940 1.00 94.50 88 PHE A O 1
ATOM 689 N N . TYR A 1 89 ? -7.280 -7.860 11.621 1.00 95.69 89 TYR A N 1
ATOM 690 C CA . TYR A 1 89 ? -6.361 -8.947 11.259 1.00 95.69 89 TYR A CA 1
ATOM 691 C C . TYR A 1 89 ? -6.084 -8.985 9.755 1.00 95.69 89 TYR A C 1
ATOM 693 O O . TYR A 1 89 ? -4.925 -9.017 9.343 1.00 95.69 89 TYR A O 1
ATOM 701 N N . THR A 1 90 ? -7.131 -8.932 8.928 1.00 96.50 90 THR A N 1
ATOM 702 C CA . THR A 1 90 ? -6.984 -8.905 7.470 1.00 96.50 90 THR A CA 1
ATOM 703 C C . THR A 1 90 ? -6.220 -7.660 7.022 1.00 96.50 90 THR A C 1
ATOM 705 O O . THR A 1 90 ? -5.325 -7.770 6.188 1.00 96.50 90 THR A O 1
ATOM 708 N N . MET A 1 91 ? -6.494 -6.496 7.621 1.00 96.00 91 MET A N 1
ATOM 709 C CA . MET A 1 91 ? -5.756 -5.264 7.334 1.00 96.00 91 MET A CA 1
ATOM 710 C C . MET A 1 91 ? -4.261 -5.380 7.667 1.00 96.00 91 MET A C 1
ATOM 712 O O . MET A 1 91 ? -3.421 -4.889 6.913 1.00 96.00 91 MET A O 1
ATOM 716 N N . GLY A 1 92 ? -3.912 -6.068 8.757 1.00 94.50 92 GLY A N 1
ATOM 717 C CA . GLY A 1 92 ? -2.520 -6.358 9.104 1.00 94.50 92 GLY A CA 1
ATOM 718 C C . GLY A 1 92 ? -1.816 -7.218 8.049 1.00 94.50 92 GLY A C 1
ATOM 719 O O . GLY A 1 92 ? -0.700 -6.903 7.640 1.0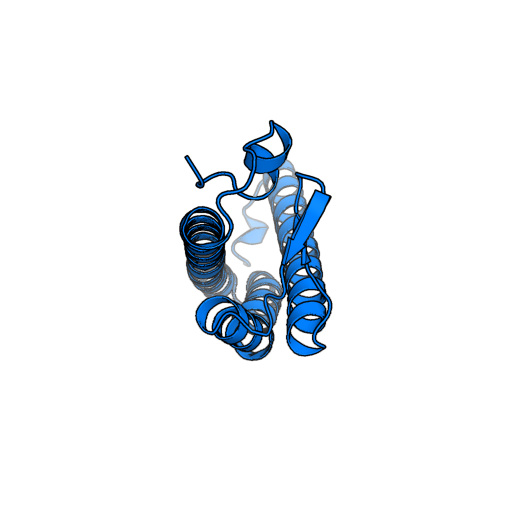0 94.50 92 GLY A O 1
ATOM 720 N N . LEU A 1 93 ? -2.485 -8.264 7.551 1.00 95.25 93 LEU A N 1
ATOM 721 C CA . LEU A 1 93 ? -1.942 -9.134 6.498 1.00 95.25 93 LEU A CA 1
ATOM 722 C C . LEU A 1 93 ? -1.753 -8.392 5.168 1.00 95.25 93 LEU A C 1
ATOM 724 O O . LEU A 1 93 ? -0.727 -8.550 4.511 1.00 95.25 93 LEU A O 1
ATOM 728 N N . VAL A 1 94 ? -2.712 -7.546 4.792 1.00 95.62 94 VAL A N 1
ATOM 729 C CA . VAL A 1 94 ? -2.606 -6.707 3.590 1.00 95.62 94 VAL A CA 1
ATOM 730 C C . VAL A 1 94 ? -1.488 -5.674 3.732 1.00 95.62 94 VAL A C 1
ATOM 732 O O . VAL A 1 94 ? -0.718 -5.468 2.798 1.00 95.62 94 VAL A O 1
ATOM 735 N N . SER A 1 95 ? -1.343 -5.064 4.910 1.00 93.12 95 SER A N 1
ATOM 736 C CA . SER A 1 95 ? -0.235 -4.143 5.194 1.00 93.12 95 SER A CA 1
ATOM 737 C C . SER A 1 95 ? 1.125 -4.822 5.016 1.00 93.12 95 SER A C 1
ATOM 739 O O . SER A 1 95 ? 2.026 -4.232 4.425 1.00 93.12 95 SER A O 1
ATOM 741 N N . PHE A 1 96 ? 1.270 -6.075 5.465 1.00 94.38 96 PHE A N 1
ATOM 742 C CA . PHE A 1 96 ? 2.492 -6.850 5.240 1.00 94.38 96 PHE A CA 1
ATOM 743 C C . PHE A 1 96 ? 2.782 -7.038 3.747 1.00 94.38 96 PHE A C 1
ATOM 745 O O . PHE A 1 96 ? 3.917 -6.836 3.318 1.00 94.38 96 PHE A O 1
ATOM 752 N N . TRP A 1 97 ? 1.759 -7.367 2.951 1.00 95.31 97 TRP A N 1
ATOM 753 C CA . TRP A 1 97 ? 1.899 -7.466 1.499 1.00 95.31 97 TRP A CA 1
ATOM 754 C C . TRP A 1 97 ? 2.374 -6.147 0.880 1.00 95.31 97 TRP A C 1
ATOM 756 O O . TRP A 1 97 ? 3.364 -6.159 0.157 1.00 95.31 97 TRP A O 1
ATOM 766 N N . PHE A 1 98 ? 1.746 -5.012 1.207 1.00 92.69 98 PHE A N 1
ATOM 767 C CA . PHE A 1 98 ? 2.151 -3.709 0.660 1.00 92.69 98 PHE A CA 1
ATOM 768 C C . PHE A 1 98 ? 3.577 -3.303 1.046 1.00 92.69 98 PHE A C 1
ATOM 770 O O . PHE A 1 98 ? 4.293 -2.709 0.241 1.00 92.69 98 PHE A O 1
ATOM 777 N N . VAL A 1 99 ? 4.017 -3.637 2.261 1.00 91.81 99 VAL A N 1
ATOM 778 C CA . VAL A 1 99 ? 5.413 -3.424 2.667 1.00 91.81 99 VAL A CA 1
ATOM 779 C C . VAL A 1 99 ? 6.343 -4.310 1.842 1.00 91.81 99 VAL A C 1
ATOM 781 O O . VAL A 1 99 ? 7.334 -3.824 1.301 1.00 91.81 99 VAL A O 1
ATOM 784 N N . TRP A 1 100 ? 6.022 -5.597 1.707 1.00 92.88 100 TRP A N 1
ATOM 785 C CA . TRP A 1 100 ? 6.836 -6.531 0.935 1.00 92.88 100 TRP A CA 1
ATOM 786 C C . TRP A 1 100 ? 6.933 -6.130 -0.542 1.00 92.88 100 TRP A C 1
ATOM 788 O O . TRP A 1 100 ? 8.034 -6.113 -1.092 1.00 92.88 100 TRP A O 1
ATOM 798 N N . THR A 1 101 ? 5.825 -5.748 -1.184 1.00 92.31 101 THR A N 1
ATOM 799 C CA . THR A 1 101 ? 5.845 -5.302 -2.584 1.00 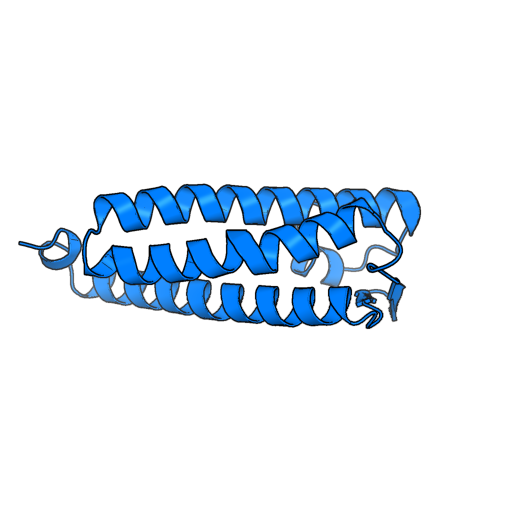92.31 101 THR A CA 1
ATOM 800 C C . THR A 1 101 ? 6.644 -4.019 -2.752 1.00 92.31 101 THR A C 1
ATOM 802 O O . THR A 1 101 ? 7.429 -3.935 -3.691 1.00 92.31 101 THR A O 1
ATOM 805 N N . ASN A 1 102 ? 6.550 -3.062 -1.821 1.00 89.44 102 ASN A N 1
ATOM 806 C CA . ASN A 1 102 ? 7.393 -1.867 -1.849 1.00 89.44 102 ASN A CA 1
ATOM 807 C C . ASN A 1 102 ? 8.889 -2.221 -1.782 1.00 89.44 102 ASN A C 1
ATOM 809 O O . ASN A 1 102 ? 9.6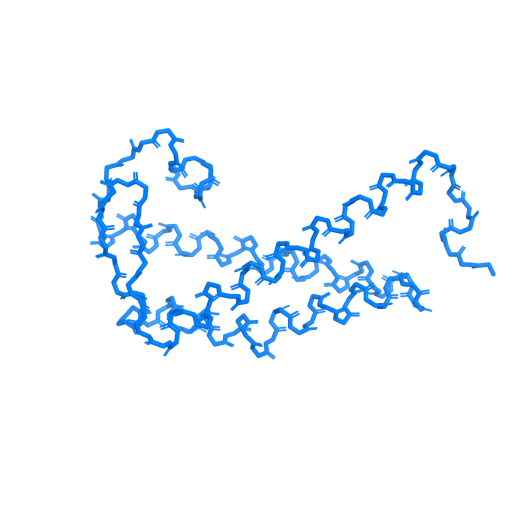66 -1.714 -2.593 1.00 89.44 102 ASN A O 1
ATOM 813 N N . VAL A 1 103 ? 9.291 -3.140 -0.894 1.00 88.69 103 VAL A N 1
ATOM 814 C CA . VAL A 1 103 ? 10.679 -3.633 -0.825 1.00 88.69 103 VAL A CA 1
ATOM 815 C C . VAL A 1 103 ? 11.099 -4.270 -2.148 1.00 88.69 103 VAL A C 1
ATOM 817 O O . VAL A 1 103 ? 12.152 -3.933 -2.685 1.00 88.69 103 VAL A O 1
ATOM 820 N N . MET A 1 104 ? 10.278 -5.163 -2.704 1.00 89.00 104 MET A N 1
ATOM 821 C CA . MET A 1 104 ? 10.603 -5.862 -3.949 1.00 89.00 104 MET A CA 1
ATOM 822 C C . MET A 1 104 ? 10.724 -4.911 -5.136 1.00 89.00 104 MET A C 1
ATOM 824 O O . MET A 1 104 ? 11.666 -5.045 -5.919 1.00 89.00 104 MET A O 1
ATOM 828 N N . THR A 1 105 ? 9.820 -3.938 -5.254 1.00 85.50 105 THR A N 1
ATOM 829 C CA . THR A 1 105 ? 9.900 -2.902 -6.286 1.00 85.50 105 THR A CA 1
ATOM 830 C C . THR A 1 105 ? 11.186 -2.108 -6.139 1.00 85.50 105 THR A C 1
ATOM 832 O O . THR A 1 105 ? 11.942 -1.979 -7.096 1.00 85.50 105 THR A O 1
ATOM 835 N N . THR A 1 106 ? 11.501 -1.685 -4.917 1.00 82.38 106 THR A N 1
ATOM 836 C CA . THR A 1 106 ? 12.714 -0.922 -4.629 1.00 82.38 106 THR A CA 1
ATOM 837 C C . THR A 1 106 ? 13.986 -1.683 -5.006 1.00 82.38 106 THR A C 1
ATOM 839 O O . THR A 1 106 ? 14.834 -1.167 -5.731 1.00 82.38 106 THR A O 1
ATOM 842 N N . VAL A 1 107 ? 14.118 -2.934 -4.554 1.00 83.12 107 VAL A N 1
ATOM 843 C CA . VAL A 1 107 ? 15.285 -3.781 -4.848 1.00 83.12 107 VAL A CA 1
ATOM 844 C C . VAL A 1 107 ? 15.413 -4.038 -6.349 1.00 83.12 107 VAL A C 1
ATOM 846 O O . VAL A 1 107 ? 16.524 -4.055 -6.881 1.00 83.12 107 VAL A O 1
ATOM 849 N N . THR A 1 108 ? 14.288 -4.222 -7.043 1.00 82.44 108 THR A N 1
ATOM 850 C CA . THR A 1 108 ? 14.269 -4.418 -8.497 1.00 82.44 108 THR A CA 1
ATOM 851 C C . THR A 1 108 ? 14.774 -3.162 -9.210 1.00 82.44 108 THR A C 1
ATOM 853 O O . TH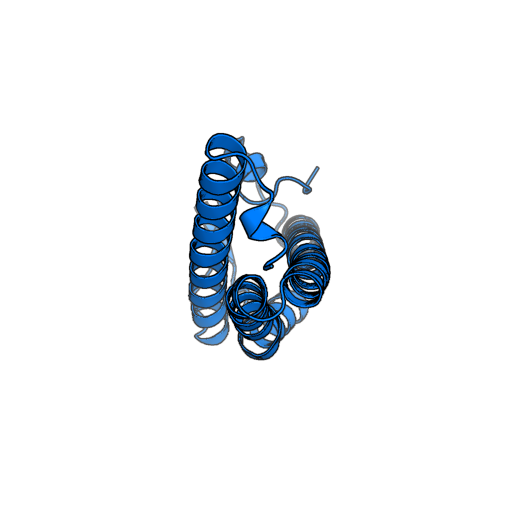R A 1 108 ? 15.725 -3.261 -9.987 1.00 82.44 108 THR A O 1
ATOM 856 N N . SER A 1 109 ? 14.250 -1.981 -8.874 1.00 76.38 109 SER A N 1
ATOM 857 C CA . SER A 1 109 ? 14.704 -0.712 -9.453 1.00 76.38 109 SER A CA 1
ATOM 858 C C . SER A 1 109 ? 16.187 -0.441 -9.173 1.00 76.38 109 SER A C 1
ATOM 860 O O . SER A 1 109 ? 16.937 -0.125 -10.092 1.00 76.38 109 SER A O 1
ATOM 862 N N . LEU A 1 110 ? 16.669 -0.649 -7.943 1.00 77.06 110 LEU A N 1
ATOM 863 C CA . LEU A 1 110 ? 18.090 -0.463 -7.613 1.00 77.06 110 LEU A CA 1
ATOM 864 C C . LEU A 1 110 ? 19.011 -1.395 -8.410 1.00 77.06 110 LEU A C 1
ATOM 866 O O . LEU A 1 110 ? 20.092 -0.989 -8.841 1.00 77.06 110 LEU A O 1
ATOM 870 N N . ARG A 1 111 ? 18.595 -2.651 -8.606 1.00 75.56 111 ARG A N 1
ATOM 871 C CA . ARG A 1 111 ? 19.401 -3.661 -9.297 1.00 75.56 111 ARG A CA 1
ATOM 872 C C . ARG A 1 111 ? 19.485 -3.415 -10.800 1.00 75.56 111 ARG A C 1
ATOM 874 O O . ARG A 1 111 ? 20.564 -3.594 -11.369 1.00 75.56 111 ARG A O 1
ATOM 881 N N . PHE A 1 112 ? 18.358 -3.098 -11.432 1.00 71.50 112 PHE A N 1
ATOM 882 C CA . PHE A 1 112 ? 18.258 -3.057 -12.891 1.00 71.50 112 PHE A CA 1
ATOM 883 C C . PHE A 1 112 ? 18.437 -1.651 -13.460 1.00 71.50 112 PHE A C 1
ATOM 885 O O . PHE A 1 112 ? 19.142 -1.512 -14.455 1.00 71.50 112 PHE A O 1
ATOM 892 N N . GLU A 1 113 ? 17.916 -0.624 -12.788 1.00 69.69 113 GLU A N 1
ATOM 893 C CA . GLU A 1 113 ? 17.904 0.750 -13.312 1.00 69.69 113 GLU A CA 1
ATOM 894 C C . GLU A 1 113 ? 19.063 1.602 -12.779 1.00 69.69 113 GLU A C 1
ATOM 896 O O . GLU A 1 113 ? 19.442 2.595 -13.395 1.00 69.69 113 GLU A O 1
ATOM 901 N N . LYS A 1 114 ? 19.679 1.205 -11.651 1.00 71.62 114 LYS A N 1
ATOM 902 C CA . LYS A 1 114 ? 20.762 1.952 -10.970 1.00 71.62 114 LYS A CA 1
ATOM 903 C C . LYS A 1 114 ? 20.474 3.468 -10.893 1.00 71.62 114 LYS A C 1
ATOM 905 O O . LYS A 1 114 ? 21.305 4.276 -11.324 1.00 71.62 114 LYS A O 1
ATOM 910 N N . PRO A 1 115 ? 19.306 3.856 -10.356 1.00 71.00 115 PRO A N 1
ATOM 911 C CA . PRO A 1 115 ? 18.825 5.227 -10.402 1.00 71.00 115 PRO A CA 1
ATOM 912 C C . PRO A 1 115 ? 19.691 6.153 -9.550 1.00 71.00 115 PRO A C 1
ATOM 914 O O . PRO A 1 115 ? 20.363 5.736 -8.597 1.00 71.00 115 PRO A O 1
ATOM 917 N N . ARG A 1 116 ? 19.649 7.452 -9.854 1.00 74.31 116 ARG A N 1
ATOM 918 C CA . ARG A 1 116 ? 20.330 8.443 -9.016 1.00 74.31 116 ARG A CA 1
ATOM 919 C C . ARG A 1 116 ? 19.500 8.667 -7.754 1.00 74.31 116 ARG A C 1
ATOM 921 O O . ARG A 1 116 ? 18.434 9.271 -7.812 1.00 74.31 116 ARG A O 1
ATOM 928 N N . VAL A 1 117 ? 20.008 8.229 -6.602 1.00 74.38 117 VAL A N 1
ATOM 929 C CA . VAL A 1 117 ? 19.316 8.392 -5.312 1.00 74.38 117 VAL A CA 1
ATOM 930 C C . VAL A 1 117 ? 19.207 9.883 -4.960 1.00 74.38 117 VAL A C 1
ATOM 932 O O . VAL A 1 117 ? 20.193 10.535 -4.612 1.00 74.38 117 VAL A O 1
ATOM 935 N N . THR A 1 118 ? 18.001 10.438 -5.076 1.00 77.31 118 THR A N 1
ATOM 936 C CA . THR A 1 118 ? 17.645 11.803 -4.648 1.00 77.31 118 THR A CA 1
ATOM 937 C C . THR A 1 118 ? 16.894 11.760 -3.310 1.00 77.31 118 THR A C 1
ATOM 939 O O . THR A 1 118 ? 16.378 10.711 -2.938 1.00 77.31 118 THR A O 1
ATOM 942 N N . PRO A 1 119 ? 16.745 12.870 -2.562 1.00 76.56 119 PRO A N 1
ATOM 943 C CA . PRO A 1 119 ? 15.946 12.869 -1.326 1.00 76.56 119 PRO A CA 1
ATOM 944 C C . PRO A 1 119 ? 14.500 12.385 -1.521 1.00 76.56 119 PRO A C 1
ATOM 946 O O . PRO A 1 119 ? 13.897 11.817 -0.615 1.00 76.56 119 PRO A O 1
ATOM 949 N N . GLN A 1 120 ? 13.953 12.564 -2.724 1.00 73.06 120 GLN A N 1
ATOM 950 C CA . GLN A 1 120 ? 12.610 12.128 -3.091 1.00 73.06 120 GLN A CA 1
ATOM 951 C C . GLN A 1 120 ? 12.492 10.593 -3.172 1.00 73.06 120 GLN A C 1
ATOM 953 O O . GLN A 1 120 ? 11.414 10.056 -2.921 1.00 73.06 120 GLN A O 1
ATOM 958 N N . TRP A 1 121 ? 13.600 9.872 -3.403 1.00 70.81 121 TRP A N 1
ATOM 959 C CA . TRP A 1 121 ? 13.641 8.407 -3.317 1.00 70.81 121 TRP A CA 1
ATOM 960 C C . TRP A 1 121 ? 13.296 7.889 -1.923 1.00 70.81 121 TRP A C 1
ATOM 962 O O . TRP A 1 121 ? 12.634 6.868 -1.820 1.00 70.81 121 TRP A O 1
ATOM 972 N N . ILE A 1 122 ? 13.652 8.607 -0.854 1.00 68.31 122 ILE A N 1
ATOM 973 C CA . ILE A 1 122 ? 13.328 8.194 0.524 1.00 68.31 122 ILE A CA 1
ATOM 974 C C . ILE A 1 122 ? 11.811 8.234 0.767 1.00 68.31 122 ILE A C 1
ATOM 976 O O . ILE A 1 122 ? 11.287 7.486 1.585 1.00 68.31 122 ILE A O 1
ATOM 980 N N . VAL A 1 123 ? 11.086 9.090 0.045 1.00 67.69 123 VAL A N 1
ATOM 981 C CA . VAL A 1 123 ? 9.628 9.210 0.171 1.00 67.69 123 VAL A CA 1
ATOM 982 C C . VAL A 1 123 ? 8.909 8.130 -0.641 1.00 67.69 123 VAL A C 1
ATOM 984 O O . VAL A 1 123 ? 7.916 7.578 -0.176 1.00 67.69 123 VAL A O 1
ATOM 987 N N . VAL A 1 124 ? 9.402 7.823 -1.844 1.00 65.81 124 VAL A N 1
ATOM 988 C CA . VAL A 1 124 ? 8.769 6.857 -2.764 1.00 65.81 124 VAL A CA 1
ATOM 989 C C . VAL A 1 124 ? 9.184 5.411 -2.450 1.00 65.81 124 VAL A C 1
ATOM 991 O O . VAL A 1 124 ? 8.371 4.490 -2.519 1.00 65.81 124 VAL A O 1
ATOM 994 N N . PHE A 1 125 ? 10.436 5.226 -2.039 1.00 68.00 125 PHE A N 1
ATOM 995 C CA . PHE A 1 125 ? 11.086 3.948 -1.762 1.00 68.00 125 PHE A CA 1
ATOM 996 C C . PHE A 1 125 ? 11.839 4.004 -0.419 1.00 68.00 125 PHE A C 1
ATOM 998 O O . PHE A 1 125 ? 13.072 3.954 -0.375 1.00 68.00 125 PHE A O 1
ATOM 1005 N N . PRO A 1 126 ? 11.114 4.115 0.708 1.00 61.47 126 PRO A N 1
ATOM 1006 C CA . PRO A 1 126 ? 11.709 4.353 2.026 1.00 61.47 126 PRO A CA 1
ATOM 1007 C C . PRO A 1 126 ? 12.658 3.246 2.506 1.00 61.47 126 PRO A C 1
ATOM 1009 O O . PRO A 1 126 ? 13.457 3.484 3.407 1.00 61.47 126 PRO A O 1
ATOM 1012 N N . LEU A 1 127 ? 12.586 2.048 1.917 1.00 61.81 127 LEU A N 1
ATOM 1013 C CA . LEU A 1 127 ? 13.377 0.874 2.302 1.00 61.81 127 LEU A CA 1
ATOM 1014 C C . LEU A 1 127 ? 14.541 0.575 1.332 1.00 61.81 127 LEU A C 1
ATOM 1016 O O . LEU A 1 127 ? 15.113 -0.508 1.383 1.00 61.81 127 LEU A O 1
ATOM 1020 N N . GLY A 1 128 ? 14.873 1.510 0.435 1.00 50.66 128 GLY A N 1
ATOM 1021 C CA . GLY A 1 128 ? 15.834 1.331 -0.663 1.00 50.66 128 GLY A CA 1
ATOM 1022 C C . GLY A 1 128 ? 17.261 1.787 -0.431 1.00 50.66 128 GLY A C 1
ATOM 1023 O O . GLY A 1 128 ? 17.853 2.341 -1.356 1.00 50.66 128 GLY A O 1
ATOM 1024 N N . GLN A 1 129 ? 17.792 1.618 0.776 1.00 44.41 129 GLN A N 1
ATOM 1025 C CA . GLN A 1 129 ? 19.176 1.983 1.095 1.00 44.41 129 GLN A CA 1
ATOM 1026 C C . GLN A 1 129 ? 20.075 0.754 1.176 1.00 44.41 129 GLN A C 1
ATOM 1028 O O . GLN A 1 129 ? 19.623 -0.267 1.741 1.00 44.41 129 GLN A O 1
#

Foldseek 3Di:
DQPLVPDDPVRNVVVVVVLVVLLVVLVVLLVVLVCLCVQNWDQDPLRDTHNLVPVPLSNVLSVCSNPPLSVLSVVLSVCCVVPVVSSVVSNVVSVVSVVVSLQVVLVVCCVPVVGDDDPVCCVSRVPND

pLDDT: mean 87.5, std 11.16, range [44.41, 97.88]

Sequence (129 aa):
MSVLDGLTVGSRIILYVILLAIALFTLLVLWAQVGVIRGKPFENPDGTKDDWHEQKILYGIAWADIFVACPVSIAALIMIFAAPRWGFYTMGLVSFWFVWTNVMTTVTSLRFEKPRVTPQWIVVFPLGQ